Protein AF-A0AAD2FL51-F1 (afdb_monomer)

pLDDT: mean 86.73, std 8.57, range [53.69, 96.94]

Radius of gyration: 19.88 Å; Cα contacts (8 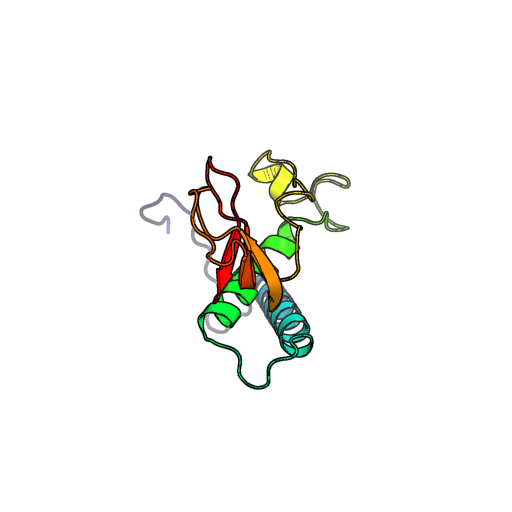Å, |Δi|>4): 124; chains: 1; bounding box: 46×38×57 Å

Secondary structure (DSSP, 8-state):
-B-TTS-B--PPPTT---HHHHHHHHHHHHHHHHHHHH---SS--HHHHHHHHHHHHHHHHHSPPTTSS-SSS-HHHHHH-----HHHHSSS-TT-EEEEE-S---S--S-SEEEEEEEEE--SSS--EEEE-

Sequence (133 aa):
MLDDMGVTIDPTAAGDHKPTAERNNQTLKERVRVALARLPYKVVPKVITECLGRRAAKLLNVFPQKDNISSHFSPQQLIDNVNINYKSDMVAELGQYVHAIGTDSNNSMEPRSIEAIYIEPTKGQRTGH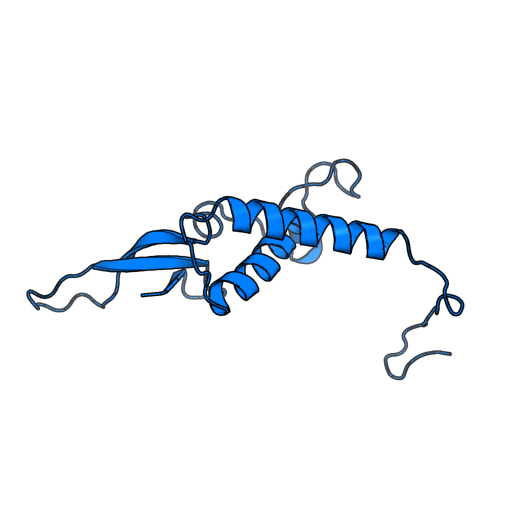RVLN

Structure (mmCIF, N/CA/C/O backbone):
data_AF-A0AAD2FL51-F1
#
_entry.id   AF-A0AAD2FL51-F1
#
loop_
_atom_site.group_PDB
_atom_site.id
_atom_site.type_symbol
_atom_site.label_atom_id
_atom_site.label_alt_id
_atom_site.label_comp_id
_atom_site.label_asym_id
_atom_site.label_entity_id
_atom_site.label_seq_id
_atom_site.pdbx_PDB_ins_code
_atom_site.Cartn_x
_atom_site.Cartn_y
_atom_site.Cartn_z
_atom_site.occupancy
_atom_site.B_iso_or_equiv
_atom_site.auth_seq_id
_atom_site.auth_comp_id
_atom_site.auth_asym_id
_atom_site.auth_atom_id
_atom_site.pdbx_PDB_model_num
ATOM 1 N N . MET A 1 1 ? 3.645 -12.168 -34.771 1.00 53.69 1 MET A N 1
ATOM 2 C CA . MET A 1 1 ? 2.230 -12.562 -34.939 1.00 53.69 1 MET A CA 1
ATOM 3 C C . MET A 1 1 ? 1.431 -11.517 -34.177 1.00 53.69 1 MET A C 1
ATOM 5 O O . MET A 1 1 ? 1.735 -11.324 -33.006 1.00 53.69 1 MET A O 1
ATOM 9 N N . LEU A 1 2 ? 0.592 -10.728 -34.852 1.00 57.19 2 LEU A N 1
ATOM 10 C CA . LEU A 1 2 ? -0.237 -9.718 -34.182 1.00 57.19 2 LEU A CA 1
ATOM 11 C C . LEU A 1 2 ? -1.373 -10.441 -33.457 1.00 57.19 2 LEU A C 1
ATOM 13 O O . LEU A 1 2 ? -1.940 -11.376 -34.017 1.00 57.19 2 LEU A O 1
ATOM 17 N N . ASP A 1 3 ? -1.644 -10.034 -32.224 1.00 75.50 3 ASP A N 1
ATOM 18 C CA . ASP A 1 3 ? -2.788 -10.515 -31.448 1.00 75.50 3 ASP A CA 1
ATOM 19 C C . ASP A 1 3 ? -4.109 -9.946 -32.005 1.00 75.50 3 ASP A C 1
ATOM 21 O O . ASP A 1 3 ? -4.086 -8.963 -32.752 1.00 75.50 3 ASP A O 1
ATOM 25 N N . ASP A 1 4 ? -5.259 -10.491 -31.600 1.00 84.12 4 ASP A N 1
ATOM 26 C CA . ASP A 1 4 ? -6.599 -10.028 -32.016 1.00 84.12 4 ASP A CA 1
ATOM 27 C C . ASP A 1 4 ? -6.842 -8.543 -31.672 1.00 84.12 4 ASP A C 1
ATOM 29 O O . ASP A 1 4 ? -7.649 -7.858 -32.300 1.00 84.12 4 ASP A O 1
ATOM 33 N N . MET A 1 5 ? -6.092 -8.013 -30.700 1.00 87.38 5 MET A N 1
ATOM 34 C CA . MET A 1 5 ? -6.090 -6.600 -30.309 1.00 87.38 5 MET A CA 1
ATOM 35 C C . MET A 1 5 ? -5.143 -5.714 -31.145 1.00 87.38 5 MET A C 1
ATOM 37 O O . MET A 1 5 ? -4.963 -4.540 -30.824 1.00 87.38 5 MET A O 1
ATOM 41 N N . GLY A 1 6 ? -4.501 -6.249 -32.189 1.00 88.75 6 GLY A N 1
ATOM 42 C CA . GLY A 1 6 ? -3.537 -5.520 -33.022 1.00 88.75 6 GLY A CA 1
ATOM 43 C C . GLY A 1 6 ? -2.206 -5.223 -32.322 1.00 88.75 6 GLY A C 1
ATOM 44 O O . GLY A 1 6 ? -1.482 -4.316 -32.730 1.00 88.75 6 GLY A O 1
ATOM 45 N N . VAL A 1 7 ? -1.878 -5.966 -31.260 1.00 88.25 7 VAL A N 1
ATOM 46 C CA . VAL A 1 7 ? -0.648 -5.789 -30.477 1.00 88.25 7 VAL A CA 1
ATOM 47 C C . VAL A 1 7 ? 0.432 -6.743 -30.977 1.00 88.25 7 VAL A C 1
ATOM 49 O O . VAL A 1 7 ? 0.203 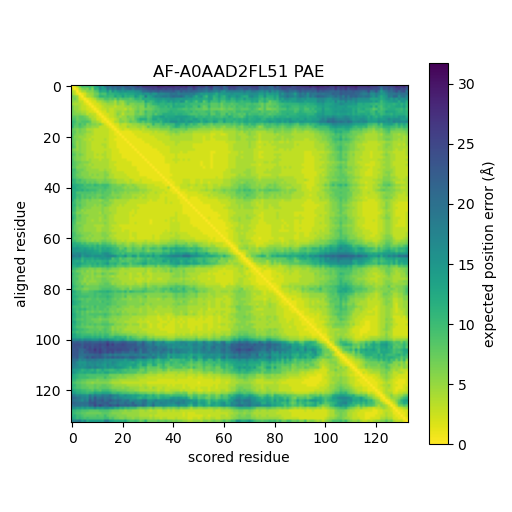-7.943 -31.136 1.00 88.25 7 VAL A O 1
ATOM 52 N N . THR A 1 8 ? 1.636 -6.218 -31.205 1.00 90.25 8 THR A N 1
ATOM 53 C CA . THR A 1 8 ? 2.807 -7.042 -31.521 1.00 90.25 8 THR A CA 1
ATOM 54 C C . THR A 1 8 ? 3.337 -7.678 -30.242 1.00 90.25 8 THR A C 1
ATOM 56 O O . THR A 1 8 ? 3.868 -6.983 -29.377 1.00 90.25 8 THR A O 1
ATOM 59 N N . ILE A 1 9 ? 3.205 -8.999 -30.125 1.00 85.88 9 ILE A N 1
ATOM 60 C CA . ILE A 1 9 ? 3.772 -9.764 -29.012 1.00 85.88 9 ILE A CA 1
ATOM 61 C C . ILE A 1 9 ? 5.218 -10.136 -29.351 1.00 85.88 9 ILE A C 1
ATOM 63 O O . ILE A 1 9 ? 5.470 -10.773 -30.375 1.00 85.88 9 ILE A O 1
ATOM 67 N N . ASP A 1 10 ? 6.144 -9.758 -28.470 1.00 86.50 10 ASP A N 1
ATOM 68 C CA . ASP A 1 10 ? 7.556 -10.151 -28.513 1.00 86.50 10 ASP A CA 1
ATOM 69 C C . ASP A 1 10 ? 7.854 -11.113 -27.346 1.00 86.50 10 ASP A C 1
ATOM 71 O O . ASP A 1 10 ? 8.081 -10.661 -26.216 1.00 86.50 10 ASP A O 1
ATOM 75 N N . PRO A 1 11 ? 7.735 -12.441 -27.553 1.00 85.00 11 PRO A N 1
ATOM 76 C CA . PRO A 1 11 ? 7.952 -13.419 -26.497 1.00 85.00 11 PRO A CA 1
ATOM 77 C C . PRO A 1 11 ? 9.445 -13.616 -26.222 1.00 85.00 11 PRO A C 1
ATOM 79 O O . PRO A 1 11 ? 10.257 -13.734 -27.138 1.00 85.00 11 PRO A O 1
ATOM 82 N N . THR A 1 12 ? 9.807 -13.743 -24.947 1.00 86.75 12 THR A N 1
ATOM 83 C CA . THR A 1 12 ? 11.148 -14.197 -24.563 1.00 86.75 12 THR A CA 1
ATOM 84 C C . THR A 1 12 ? 11.341 -15.672 -24.924 1.00 86.75 12 THR A C 1
ATOM 86 O O . THR A 1 12 ? 10.378 -16.445 -24.967 1.00 86.75 12 THR A O 1
ATOM 89 N N . ALA A 1 13 ? 12.590 -16.085 -25.156 1.00 90.00 13 ALA A N 1
ATOM 90 C CA . ALA A 1 13 ? 12.902 -17.492 -25.375 1.00 90.00 13 ALA A CA 1
ATOM 91 C C . ALA A 1 13 ? 12.502 -18.346 -24.156 1.00 90.00 13 ALA A C 1
ATOM 93 O O . ALA A 1 13 ? 12.416 -17.864 -23.024 1.00 90.00 13 ALA A O 1
ATOM 94 N N . ALA A 1 14 ? 12.239 -19.634 -24.378 1.00 86.81 14 ALA A N 1
ATOM 95 C CA . ALA A 1 14 ? 11.870 -20.540 -23.295 1.00 86.81 14 ALA A CA 1
ATOM 96 C C . ALA A 1 14 ? 12.985 -20.599 -22.232 1.00 86.81 14 ALA A C 1
ATOM 98 O O . ALA A 1 14 ? 14.131 -20.912 -22.546 1.00 86.81 14 ALA A O 1
ATOM 99 N N . GLY A 1 15 ? 12.639 -20.296 -20.976 1.00 84.06 15 GLY A N 1
ATOM 100 C CA . GLY A 1 15 ? 13.590 -20.225 -19.858 1.00 84.06 15 GLY A CA 1
ATOM 101 C C . GLY A 1 15 ? 14.383 -18.916 -19.767 1.00 84.06 15 GLY A C 1
ATOM 102 O O . GLY A 1 15 ? 15.198 -18.765 -18.856 1.00 84.06 15 GLY A O 1
ATOM 103 N N . ASP A 1 16 ? 14.145 -17.974 -20.679 1.00 88.38 16 ASP A N 1
ATOM 104 C CA . ASP A 1 16 ? 14.815 -16.682 -20.682 1.00 88.38 16 ASP A CA 1
ATOM 105 C C . ASP A 1 16 ? 14.133 -15.687 -19.733 1.00 88.38 16 ASP A C 1
ATOM 107 O O . ASP A 1 16 ? 12.912 -15.686 -19.542 1.00 88.38 16 ASP A O 1
ATOM 111 N N . HIS A 1 17 ? 14.952 -14.849 -19.112 1.00 86.88 17 HIS A N 1
ATOM 112 C CA . HIS A 1 17 ? 14.554 -13.971 -18.017 1.00 86.88 17 HIS A CA 1
ATOM 113 C C . HIS A 1 17 ? 14.278 -12.563 -18.540 1.00 86.88 17 HIS A C 1
ATOM 115 O O . HIS A 1 17 ? 15.000 -12.042 -19.393 1.00 86.88 17 HIS A O 1
ATOM 121 N N . LYS A 1 18 ? 13.252 -11.894 -17.994 1.00 91.06 18 LYS A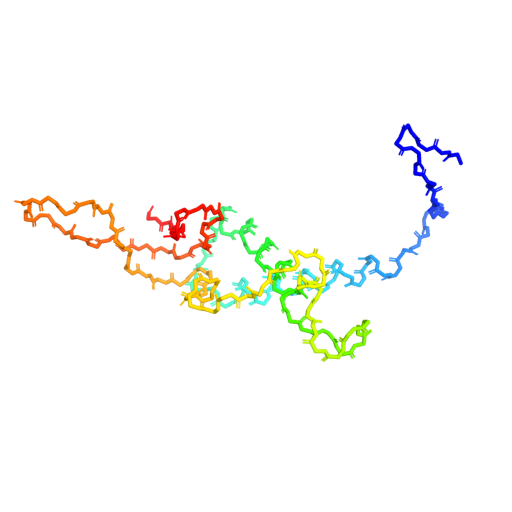 N 1
ATOM 122 C CA . LYS A 1 18 ? 12.991 -10.478 -18.300 1.00 91.06 18 LYS A CA 1
ATOM 123 C C . LYS A 1 18 ? 13.396 -9.624 -17.099 1.00 91.06 18 LYS A C 1
ATOM 125 O O . LYS A 1 18 ? 12.557 -9.352 -16.233 1.00 91.06 18 LYS A O 1
ATOM 130 N N . PRO A 1 19 ? 14.643 -9.114 -17.058 1.00 91.44 19 PRO A N 1
ATOM 131 C CA . PRO A 1 19 ? 15.207 -8.506 -15.852 1.00 91.44 19 PRO A CA 1
ATOM 132 C C . PRO A 1 19 ? 14.409 -7.293 -15.360 1.00 91.44 19 PRO A C 1
ATOM 134 O O . PRO A 1 19 ? 14.311 -7.055 -14.159 1.00 91.44 19 PRO A O 1
ATOM 137 N N . THR A 1 20 ? 13.793 -6.525 -16.262 1.00 90.69 20 THR A N 1
ATOM 138 C CA . THR A 1 20 ? 12.957 -5.371 -15.894 1.00 90.69 20 THR A CA 1
ATOM 139 C C . THR A 1 20 ? 11.704 -5.786 -15.118 1.00 90.69 20 THR A C 1
ATOM 141 O O . THR A 1 20 ? 11.374 -5.169 -14.105 1.00 90.69 20 THR A O 1
ATOM 144 N N . ALA A 1 21 ? 11.018 -6.843 -15.562 1.00 90.25 21 ALA A N 1
ATOM 145 C CA . ALA A 1 21 ? 9.817 -7.343 -14.898 1.00 90.25 21 ALA A CA 1
ATOM 146 C C . ALA A 1 21 ? 10.161 -7.985 -13.546 1.00 90.25 21 ALA A C 1
ATOM 148 O O . ALA A 1 21 ? 9.479 -7.753 -12.548 1.00 90.25 21 ALA A O 1
ATOM 149 N N . GLU A 1 22 ? 11.262 -8.735 -13.488 1.00 94.12 22 GLU A N 1
ATOM 150 C CA . GLU A 1 22 ? 11.756 -9.355 -12.257 1.00 94.12 22 GLU A CA 1
ATOM 151 C C . GLU A 1 22 ? 12.134 -8.328 -11.193 1.00 94.12 22 GLU A C 1
ATOM 153 O O . GLU A 1 22 ? 11.696 -8.451 -10.048 1.00 94.12 22 GLU A O 1
ATOM 158 N N . ARG A 1 23 ? 12.869 -7.274 -11.572 1.00 94.00 23 ARG A N 1
ATOM 159 C CA . ARG A 1 23 ? 13.203 -6.168 -10.663 1.00 94.00 23 ARG A CA 1
ATOM 160 C C . ARG A 1 23 ? 11.951 -5.492 -10.119 1.00 94.00 23 ARG A C 1
ATOM 162 O O . ARG A 1 23 ? 11.864 -5.271 -8.916 1.00 94.00 23 ARG A O 1
ATOM 169 N N . ASN A 1 24 ? 10.958 -5.227 -10.971 1.00 92.44 24 ASN A N 1
ATOM 170 C CA . ASN A 1 24 ? 9.694 -4.640 -10.525 1.00 92.44 24 ASN A CA 1
ATOM 171 C C . ASN A 1 24 ? 8.972 -5.551 -9.514 1.00 92.44 24 ASN A C 1
ATOM 173 O O . ASN A 1 24 ? 8.566 -5.109 -8.438 1.00 92.44 24 ASN A O 1
ATOM 177 N N . ASN A 1 25 ? 8.890 -6.851 -9.809 1.00 94.62 25 ASN A N 1
ATOM 178 C CA . ASN A 1 25 ? 8.307 -7.834 -8.898 1.00 94.62 25 ASN A CA 1
ATOM 179 C C . ASN A 1 25 ? 9.058 -7.896 -7.561 1.00 94.62 25 ASN A C 1
ATOM 181 O O . ASN A 1 25 ? 8.430 -8.005 -6.505 1.00 94.62 25 ASN A O 1
ATOM 185 N N . GLN A 1 26 ? 10.389 -7.811 -7.583 1.00 96.06 26 GLN A N 1
ATOM 186 C CA . GLN A 1 26 ? 11.211 -7.759 -6.379 1.00 96.06 26 GLN A CA 1
ATOM 187 C C . GLN A 1 26 ? 10.914 -6.501 -5.556 1.00 96.06 26 GLN A C 1
ATOM 189 O O . GLN A 1 26 ? 10.638 -6.621 -4.361 1.00 96.06 26 GLN A O 1
ATOM 194 N N . THR A 1 27 ? 10.881 -5.321 -6.186 1.00 94.44 27 THR A N 1
ATOM 195 C CA . THR A 1 27 ? 10.546 -4.055 -5.518 1.00 94.44 27 THR A CA 1
ATOM 196 C C . THR A 1 27 ? 9.152 -4.101 -4.895 1.00 94.44 27 THR A C 1
ATOM 198 O O . THR A 1 27 ? 8.988 -3.732 -3.734 1.00 94.44 27 THR A O 1
ATOM 201 N N . LEU A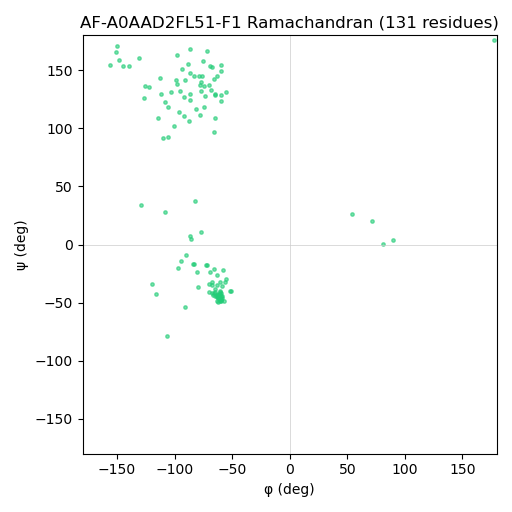 1 28 ? 8.139 -4.598 -5.612 1.00 94.81 28 LEU A N 1
ATOM 202 C CA . LEU A 1 28 ? 6.782 -4.734 -5.073 1.00 94.81 28 LEU A CA 1
ATOM 203 C C . LEU A 1 28 ? 6.740 -5.654 -3.849 1.00 94.81 28 LEU A C 1
ATOM 205 O O . LEU A 1 28 ? 6.186 -5.277 -2.814 1.00 94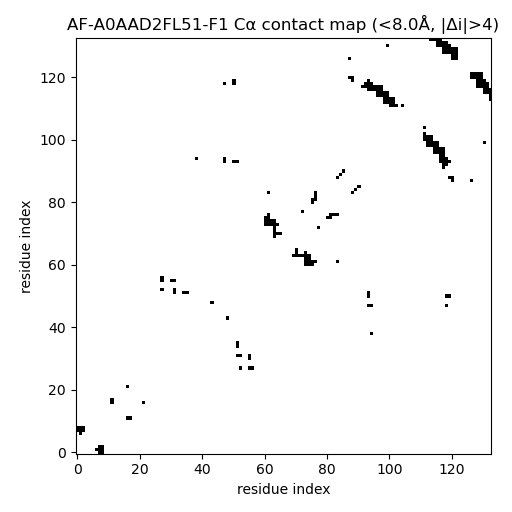.81 28 LEU A O 1
ATOM 209 N N . LYS A 1 29 ? 7.363 -6.836 -3.935 1.00 95.62 29 LYS A N 1
ATOM 210 C CA . LYS A 1 29 ? 7.431 -7.786 -2.813 1.00 95.62 29 LYS A CA 1
ATOM 211 C C . LYS A 1 29 ? 8.143 -7.184 -1.606 1.00 95.62 29 LYS A C 1
ATOM 213 O O . LYS A 1 29 ? 7.696 -7.383 -0.478 1.00 95.62 29 LYS A O 1
ATOM 218 N N . GLU A 1 30 ? 9.222 -6.441 -1.828 1.00 96.94 30 GLU A N 1
ATOM 219 C CA . GLU A 1 30 ? 9.952 -5.747 -0.770 1.00 96.94 30 GLU A CA 1
ATOM 220 C C . GLU A 1 30 ? 9.073 -4.701 -0.074 1.00 96.94 30 GLU A C 1
ATOM 222 O O . GLU A 1 30 ? 8.951 -4.724 1.150 1.00 96.94 30 GLU A O 1
ATOM 227 N N . ARG A 1 31 ? 8.385 -3.839 -0.836 1.00 94.94 31 ARG A N 1
ATOM 228 C CA . ARG A 1 31 ? 7.480 -2.820 -0.276 1.00 94.94 31 ARG A CA 1
ATOM 229 C C . ARG A 1 31 ? 6.358 -3.441 0.551 1.00 94.94 31 ARG A C 1
ATOM 231 O O . ARG A 1 31 ? 6.090 -2.970 1.655 1.00 94.94 31 ARG A O 1
ATOM 238 N N . VAL A 1 32 ? 5.738 -4.511 0.049 1.00 94.88 32 VAL A N 1
ATOM 239 C CA . VAL A 1 32 ? 4.695 -5.246 0.783 1.00 94.88 32 VAL A CA 1
ATOM 240 C C . VAL A 1 32 ? 5.258 -5.858 2.066 1.00 94.88 32 VAL A C 1
ATOM 242 O O . VAL A 1 32 ? 4.628 -5.743 3.113 1.00 94.88 32 VAL A O 1
ATOM 245 N N . ARG A 1 33 ? 6.459 -6.450 2.023 1.00 95.44 33 ARG A N 1
ATOM 246 C CA . ARG A 1 33 ? 7.109 -7.042 3.202 1.00 95.44 33 ARG A CA 1
ATOM 247 C C . ARG A 1 33 ? 7.424 -5.997 4.273 1.00 95.44 33 ARG A C 1
ATOM 249 O O . ARG A 1 33 ? 7.153 -6.242 5.444 1.00 95.44 33 ARG A O 1
ATOM 256 N N . VAL A 1 34 ? 7.953 -4.836 3.880 1.00 95.12 34 VAL A N 1
ATOM 257 C CA . VAL A 1 34 ? 8.239 -3.726 4.805 1.00 95.12 34 VAL A CA 1
ATOM 258 C C . VAL A 1 34 ? 6.955 -3.210 5.448 1.00 95.12 34 VAL A C 1
ATOM 260 O O . VAL A 1 34 ? 6.922 -2.997 6.656 1.00 95.12 34 VAL A O 1
ATOM 263 N N . ALA A 1 35 ? 5.892 -3.029 4.664 1.00 92.94 35 ALA A N 1
ATOM 264 C CA . ALA A 1 35 ? 4.614 -2.563 5.188 1.00 92.94 35 ALA A CA 1
ATOM 265 C C . ALA A 1 35 ? 3.974 -3.592 6.136 1.00 92.94 35 ALA A C 1
ATOM 267 O O . ALA A 1 35 ? 3.507 -3.220 7.206 1.00 92.94 35 ALA A O 1
ATOM 268 N N . LEU A 1 36 ? 4.033 -4.885 5.799 1.00 93.31 36 LEU A N 1
ATOM 269 C CA . LEU A 1 36 ? 3.551 -5.966 6.660 1.00 93.31 36 LEU A CA 1
ATOM 270 C C . LEU A 1 36 ? 4.302 -6.017 7.999 1.00 93.31 36 LEU A C 1
ATOM 272 O O . LEU A 1 36 ? 3.671 -6.154 9.040 1.00 93.31 36 LEU A O 1
ATOM 276 N N . ALA A 1 37 ? 5.629 -5.862 7.982 1.00 93.19 37 ALA A N 1
ATOM 277 C CA . ALA A 1 37 ? 6.459 -5.890 9.188 1.00 93.19 37 ALA A CA 1
ATOM 278 C C . ALA A 1 37 ? 6.198 -4.714 10.148 1.00 93.19 37 ALA A C 1
ATOM 280 O O . ALA A 1 37 ? 6.523 -4.806 11.328 1.00 93.19 37 ALA A O 1
ATOM 281 N N . ARG A 1 38 ? 5.629 -3.609 9.651 1.00 92.19 38 ARG A N 1
ATOM 282 C CA . ARG A 1 38 ? 5.268 -2.434 10.460 1.00 92.19 38 ARG A CA 1
ATOM 283 C C . ARG A 1 38 ? 3.909 -2.558 11.143 1.00 92.19 38 ARG A C 1
ATOM 285 O O . ARG A 1 38 ? 3.624 -1.776 12.045 1.00 92.19 38 ARG A O 1
ATOM 292 N N . LEU A 1 39 ? 3.058 -3.485 10.706 1.00 92.00 39 LEU A N 1
ATOM 293 C CA . LEU A 1 39 ? 1.722 -3.625 11.268 1.00 92.00 39 LEU A CA 1
ATOM 294 C C . LEU A 1 39 ? 1.788 -4.179 12.702 1.00 92.00 39 LEU A C 1
ATOM 296 O O . LEU A 1 39 ? 2.504 -5.149 12.945 1.00 92.00 39 LEU A O 1
ATOM 300 N N . PRO A 1 40 ? 0.992 -3.645 13.647 1.00 91.00 40 PRO A N 1
ATOM 301 C CA . PRO A 1 40 ? 0.984 -4.100 15.041 1.00 91.00 40 PRO A CA 1
ATOM 302 C C . PRO A 1 40 ? 0.214 -5.421 15.251 1.00 91.00 40 PRO A C 1
ATOM 304 O O . PRO A 1 40 ? -0.078 -5.802 16.385 1.00 91.00 40 PRO A O 1
ATOM 307 N N . TYR A 1 41 ? -0.157 -6.123 14.177 1.00 91.06 41 TYR A N 1
ATOM 308 C CA . TYR A 1 41 ? -1.071 -7.264 14.214 1.00 91.06 41 TYR A CA 1
ATOM 309 C C . TYR A 1 41 ? -0.325 -8.593 14.092 1.00 91.06 41 TYR A C 1
ATOM 311 O O . TYR A 1 41 ? 0.463 -8.792 13.171 1.00 91.06 41 TYR A O 1
ATOM 319 N N . LYS A 1 42 ? -0.634 -9.546 14.981 1.00 91.00 42 LYS A N 1
ATOM 320 C CA . LYS A 1 42 ? -0.093 -10.918 14.907 1.00 91.00 42 LYS A CA 1
ATOM 321 C C . LYS A 1 42 ? -0.664 -11.713 13.731 1.00 91.00 42 LYS A C 1
ATOM 323 O O . LYS A 1 42 ? 0.024 -12.551 13.162 1.00 91.00 42 LYS A O 1
ATOM 328 N N . VAL A 1 43 ? -1.928 -11.463 13.396 1.00 91.50 43 VAL A N 1
ATOM 329 C CA . VAL A 1 43 ? -2.643 -12.108 12.292 1.00 91.50 43 VAL A CA 1
ATOM 330 C C . VAL A 1 43 ? -3.212 -11.010 11.413 1.00 91.50 43 VAL A C 1
ATOM 332 O O . VAL A 1 43 ? -3.913 -10.125 11.900 1.00 91.50 43 VAL A O 1
ATOM 335 N N . VAL A 1 44 ? -2.898 -11.063 10.121 1.00 91.81 44 VAL A N 1
ATOM 336 C CA . VAL A 1 44 ? -3.329 -10.057 9.150 1.00 91.81 44 VAL A CA 1
ATOM 337 C C . VAL A 1 44 ? -4.451 -10.646 8.292 1.00 91.81 44 VAL A C 1
ATOM 339 O O . VAL A 1 44 ? -4.223 -11.647 7.610 1.00 91.81 44 VAL A O 1
ATOM 342 N N . PRO A 1 45 ? -5.663 -10.061 8.311 1.00 91.56 45 PRO A N 1
ATOM 343 C CA . PRO A 1 45 ? -6.762 -10.495 7.458 1.00 91.56 45 PRO A CA 1
ATOM 344 C C . PRO A 1 45 ? -6.419 -10.391 5.970 1.00 91.56 45 PRO A C 1
ATOM 346 O O . PRO A 1 45 ? -5.741 -9.455 5.540 1.00 91.56 45 PRO A O 1
ATOM 349 N N . LYS A 1 46 ? -6.995 -11.287 5.160 1.00 93.19 46 LYS A N 1
ATOM 350 C CA . LYS A 1 46 ? -6.808 -11.319 3.698 1.00 93.19 46 LYS A CA 1
ATOM 351 C C . LYS A 1 46 ? -7.070 -9.962 3.030 1.00 93.19 46 LYS A C 1
ATOM 353 O O . LYS A 1 46 ? -6.307 -9.552 2.160 1.00 93.19 46 LYS A O 1
ATOM 358 N N . VAL A 1 47 ? -8.099 -9.239 3.482 1.00 92.88 47 VAL A N 1
ATOM 359 C CA . VAL A 1 47 ? -8.458 -7.911 2.953 1.00 92.88 47 VAL A CA 1
ATOM 360 C C . VAL A 1 47 ? -7.310 -6.910 3.110 1.00 92.88 47 VAL A C 1
ATOM 362 O O . VAL A 1 47 ? -7.014 -6.163 2.180 1.00 92.88 47 VAL A O 1
ATOM 365 N N . ILE A 1 48 ? -6.616 -6.922 4.253 1.00 93.19 48 ILE A N 1
ATOM 366 C CA . ILE A 1 48 ? -5.468 -6.038 4.494 1.00 93.19 48 ILE A CA 1
ATOM 367 C C . ILE A 1 48 ? -4.304 -6.429 3.576 1.00 93.19 48 ILE A C 1
ATOM 369 O O . ILE A 1 48 ? -3.680 -5.551 2.986 1.00 93.19 48 ILE A O 1
ATOM 373 N N . THR A 1 49 ? -4.039 -7.725 3.387 1.00 92.94 49 THR A N 1
ATOM 374 C CA . THR A 1 49 ? -2.974 -8.208 2.489 1.00 92.94 49 THR A CA 1
ATOM 375 C C . THR A 1 49 ? -3.200 -7.796 1.032 1.00 92.94 49 THR A C 1
ATOM 377 O O . THR A 1 49 ? -2.270 -7.339 0.367 1.00 92.94 49 THR A O 1
ATOM 380 N N . GLU A 1 50 ? -4.430 -7.903 0.531 1.00 93.56 50 GLU A N 1
ATOM 381 C CA . GLU A 1 50 ? -4.777 -7.454 -0.823 1.00 93.56 50 GLU A CA 1
ATOM 382 C C . GLU A 1 50 ? -4.597 -5.938 -0.976 1.00 93.56 50 GLU A C 1
ATOM 384 O O . GLU A 1 50 ? -4.001 -5.458 -1.948 1.00 93.56 50 GLU A O 1
ATOM 389 N N . CYS A 1 51 ? -5.067 -5.172 0.011 1.00 93.69 51 CYS A N 1
ATOM 390 C CA . CYS A 1 51 ? -4.931 -3.723 0.010 1.00 93.69 51 CYS A CA 1
ATOM 391 C C . CYS A 1 51 ? -3.469 -3.271 0.164 1.00 93.69 51 CYS A C 1
ATOM 393 O O . CYS A 1 51 ? -3.092 -2.287 -0.469 1.00 93.69 51 CYS A O 1
ATOM 395 N N . LEU A 1 52 ? -2.615 -4.002 0.893 1.00 93.88 52 LEU A N 1
ATOM 396 C CA . LEU A 1 52 ? -1.165 -3.759 0.943 1.00 93.88 52 LEU A CA 1
ATOM 397 C C . LEU A 1 52 ? -0.537 -3.823 -0.451 1.00 93.88 52 LEU A C 1
ATOM 399 O O . LEU A 1 52 ? 0.196 -2.911 -0.833 1.00 93.88 52 LEU A O 1
ATOM 403 N N . GLY A 1 53 ? -0.847 -4.868 -1.225 1.00 93.88 53 GLY A N 1
ATOM 404 C CA . GLY A 1 53 ? -0.344 -5.024 -2.591 1.00 93.88 53 GLY A CA 1
ATOM 405 C C . GLY A 1 53 ? -0.773 -3.864 -3.491 1.00 93.88 53 GLY A C 1
ATOM 406 O O . GLY A 1 53 ? 0.062 -3.221 -4.133 1.00 93.88 53 GLY A O 1
ATOM 407 N N . ARG A 1 54 ? -2.069 -3.523 -3.467 1.00 92.69 54 ARG A N 1
ATOM 408 C CA . ARG A 1 54 ? -2.615 -2.390 -4.233 1.00 92.69 54 ARG A CA 1
ATOM 409 C C . ARG A 1 54 ? -1.983 -1.060 -3.818 1.00 92.69 54 ARG A C 1
ATOM 411 O O . ARG A 1 54 ? -1.645 -0.236 -4.669 1.00 92.69 54 ARG A O 1
ATOM 418 N N . ARG A 1 55 ? -1.812 -0.844 -2.513 1.00 91.69 55 ARG A N 1
ATOM 419 C CA . ARG A 1 55 ? -1.235 0.379 -1.949 1.00 91.69 55 ARG A CA 1
ATOM 420 C C . ARG A 1 55 ? 0.235 0.527 -2.317 1.00 91.69 55 ARG A C 1
ATOM 422 O O . ARG A 1 55 ? 0.632 1.624 -2.701 1.00 91.69 55 ARG A O 1
ATOM 429 N N . ALA A 1 56 ? 1.011 -0.555 -2.241 1.00 93.12 56 ALA A N 1
ATOM 430 C CA . ALA A 1 56 ? 2.414 -0.579 -2.639 1.00 93.12 56 ALA A CA 1
ATOM 431 C C . ALA A 1 56 ? 2.575 -0.210 -4.121 1.00 93.12 56 ALA A C 1
ATOM 433 O O . ALA A 1 56 ? 3.359 0.682 -4.439 1.00 93.12 56 ALA A O 1
ATOM 434 N N . ALA A 1 57 ? 1.770 -0.809 -5.005 1.00 92.19 57 ALA A N 1
ATOM 435 C CA . ALA A 1 57 ? 1.768 -0.472 -6.428 1.00 92.19 57 ALA A CA 1
ATOM 436 C C . ALA A 1 57 ? 1.371 0.994 -6.684 1.00 92.19 57 ALA A C 1
ATOM 438 O O . ALA A 1 57 ? 2.049 1.685 -7.440 1.00 92.19 57 ALA A O 1
ATOM 439 N N . LYS A 1 58 ? 0.331 1.510 -6.004 1.00 89.94 58 LYS A N 1
ATOM 440 C CA . LYS A 1 58 ? -0.067 2.929 -6.116 1.00 89.94 58 LYS A CA 1
ATOM 441 C C . LYS A 1 58 ? 1.076 3.856 -5.693 1.00 89.94 58 LYS A C 1
ATOM 443 O O . LYS A 1 58 ? 1.381 4.803 -6.404 1.00 89.94 58 LYS A O 1
ATOM 448 N N . LEU A 1 59 ? 1.714 3.592 -4.551 1.00 89.81 59 LEU A N 1
ATOM 449 C CA . LEU A 1 59 ? 2.775 4.450 -4.009 1.00 89.81 59 LEU A CA 1
ATOM 450 C C . LEU A 1 59 ? 4.007 4.535 -4.913 1.00 89.81 59 LEU A C 1
ATOM 452 O O . LEU A 1 59 ? 4.598 5.606 -5.004 1.00 89.81 59 LEU A O 1
ATOM 456 N N . LEU A 1 60 ? 4.366 3.452 -5.607 1.00 90.19 60 LEU A N 1
ATOM 457 C CA . LEU A 1 60 ? 5.473 3.473 -6.570 1.00 90.19 60 LEU A CA 1
ATOM 458 C C . LEU A 1 60 ? 5.220 4.423 -7.752 1.00 90.19 60 LEU A C 1
ATOM 460 O O . LEU A 1 60 ? 6.179 4.947 -8.307 1.00 90.19 60 LEU A O 1
ATOM 464 N N . ASN A 1 61 ? 3.953 4.686 -8.087 1.00 89.56 61 ASN A N 1
ATOM 465 C CA . ASN A 1 61 ? 3.563 5.587 -9.176 1.00 89.56 61 ASN A CA 1
ATOM 466 C C . ASN A 1 61 ? 3.287 7.028 -8.716 1.00 89.56 61 ASN A C 1
ATOM 468 O O . ASN A 1 61 ? 3.197 7.926 -9.550 1.00 89.56 61 ASN A O 1
ATOM 472 N N . VAL A 1 62 ? 3.130 7.254 -7.408 1.00 88.62 62 VAL A N 1
ATOM 473 C CA . VAL A 1 62 ? 2.814 8.569 -6.823 1.00 88.62 62 VAL A CA 1
ATOM 474 C C . VAL A 1 62 ? 4.047 9.461 -6.717 1.00 88.62 62 VAL A C 1
ATOM 476 O O . VAL A 1 62 ? 3.935 10.672 -6.894 1.00 88.62 62 VAL A O 1
ATOM 479 N N . PHE A 1 63 ? 5.210 8.886 -6.410 1.00 83.38 63 PHE A N 1
ATOM 480 C CA . PHE A 1 63 ? 6.443 9.652 -6.243 1.00 83.38 63 PHE A CA 1
ATOM 481 C C . PHE A 1 63 ? 7.211 9.758 -7.569 1.00 83.38 63 PHE A C 1
ATOM 483 O O . PHE A 1 63 ? 7.253 8.783 -8.325 1.00 83.38 63 PHE A O 1
ATOM 490 N N . PRO A 1 64 ? 7.839 10.910 -7.868 1.00 81.62 64 PRO A N 1
ATOM 491 C CA . PRO A 1 64 ? 8.726 11.020 -9.019 1.00 81.62 64 PRO A CA 1
ATOM 492 C C . PRO A 1 64 ? 9.948 10.113 -8.811 1.00 81.62 64 PRO A C 1
ATOM 494 O O . PRO A 1 64 ? 10.586 10.143 -7.757 1.00 81.62 64 PRO A O 1
ATOM 497 N N . GLN A 1 65 ? 10.265 9.276 -9.802 1.00 76.75 65 GLN A N 1
ATOM 498 C CA . GLN A 1 65 ? 11.497 8.483 -9.789 1.00 76.75 65 GLN A CA 1
ATOM 499 C C . GLN A 1 65 ? 12.638 9.307 -10.382 1.00 76.75 65 GLN A C 1
ATOM 501 O O . GLN A 1 65 ? 12.427 10.113 -11.283 1.00 76.75 65 GLN A O 1
ATOM 506 N N . LYS A 1 66 ? 13.853 9.082 -9.876 1.00 75.50 66 LYS A N 1
ATOM 507 C CA . LYS A 1 66 ? 15.044 9.860 -10.238 1.00 75.50 66 LYS A CA 1
ATOM 508 C C . LYS A 1 66 ? 15.373 9.814 -11.737 1.00 75.50 66 LYS A C 1
ATOM 510 O O . LYS A 1 66 ? 15.780 10.830 -12.284 1.00 75.50 66 LYS A O 1
ATOM 515 N N . ASP A 1 67 ? 15.143 8.669 -12.379 1.00 74.69 67 ASP A N 1
ATOM 516 C CA . ASP A 1 67 ? 15.520 8.412 -13.776 1.00 74.69 67 ASP A CA 1
ATOM 517 C C . ASP A 1 67 ? 14.301 8.373 -14.720 1.00 74.69 67 ASP A C 1
ATOM 519 O O . ASP A 1 67 ? 14.302 7.662 -15.724 1.00 74.69 67 ASP A O 1
ATOM 523 N N . ASN A 1 68 ? 13.224 9.092 -14.385 1.00 71.44 68 ASN A N 1
ATOM 524 C CA . ASN A 1 68 ? 12.023 9.148 -15.220 1.00 71.44 68 ASN A CA 1
ATOM 525 C C . ASN A 1 68 ? 12.091 10.226 -16.309 1.00 71.44 68 ASN A C 1
ATOM 527 O O . ASN A 1 68 ? 12.922 11.128 -16.290 1.00 71.44 68 ASN A O 1
ATOM 531 N N . ILE A 1 69 ? 11.133 10.144 -17.239 1.00 79.31 69 ILE A N 1
ATOM 532 C CA . ILE A 1 69 ? 10.931 11.085 -18.356 1.00 79.31 69 ILE A CA 1
ATOM 533 C C . ILE A 1 69 ? 10.781 12.538 -17.864 1.00 79.31 69 ILE A C 1
ATOM 535 O O . ILE A 1 69 ? 11.156 13.473 -18.567 1.00 79.31 69 ILE A O 1
ATOM 539 N N . SER A 1 70 ? 10.247 12.737 -16.654 1.00 80.88 70 SER A N 1
ATOM 540 C CA . SER A 1 70 ? 10.136 14.044 -16.007 1.00 80.88 70 SER A CA 1
ATOM 541 C C . SER A 1 70 ? 10.854 14.052 -14.661 1.00 80.88 70 SER A C 1
ATOM 543 O O . SER A 1 70 ? 10.664 13.153 -13.844 1.00 80.88 70 SER A O 1
ATOM 545 N N . SER A 1 71 ? 11.611 15.120 -14.404 1.00 80.94 71 SER A N 1
ATOM 546 C CA . SER A 1 71 ? 12.221 15.422 -13.104 1.00 80.94 71 SER A CA 1
ATOM 547 C C . SER A 1 71 ? 11.212 15.876 -12.043 1.00 80.94 71 SER A C 1
ATOM 549 O O . SER A 1 71 ? 11.538 15.883 -10.857 1.00 80.94 71 SER A O 1
ATOM 551 N N . HIS A 1 72 ? 10.007 16.288 -12.452 1.00 84.12 72 HIS A N 1
ATOM 552 C CA . HIS A 1 72 ? 9.036 16.953 -11.577 1.00 84.12 72 HIS A CA 1
ATOM 553 C C . HIS A 1 72 ? 7.716 16.195 -11.435 1.00 84.12 72 HIS A C 1
ATOM 555 O O . HIS A 1 72 ? 7.119 16.227 -10.361 1.00 84.12 72 HIS A O 1
ATOM 561 N N . PHE A 1 73 ? 7.261 15.517 -12.489 1.00 87.19 73 PHE A N 1
ATOM 562 C CA . PHE A 1 73 ? 5.969 14.834 -12.495 1.00 87.19 73 PHE A CA 1
ATOM 563 C C . PHE A 1 73 ? 6.119 13.343 -12.201 1.00 87.19 73 PHE A C 1
ATOM 565 O O . PHE A 1 73 ? 7.014 12.674 -12.720 1.00 87.19 73 PHE A O 1
ATOM 572 N N . SER A 1 74 ? 5.221 12.808 -11.375 1.00 89.06 74 SER A N 1
ATOM 573 C CA . SER A 1 74 ? 5.163 11.372 -11.115 1.00 89.06 74 SER A CA 1
ATOM 574 C C . SER A 1 74 ? 4.542 10.605 -12.291 1.00 89.06 74 SER A C 1
ATOM 576 O O . SER A 1 74 ? 3.776 11.182 -13.067 1.00 89.06 74 SER A O 1
ATOM 578 N N . PRO A 1 75 ? 4.816 9.292 -12.428 1.00 89.50 75 PRO A N 1
ATOM 579 C CA . PRO A 1 75 ? 4.172 8.457 -13.444 1.00 89.50 75 PRO A CA 1
ATOM 580 C C . PRO A 1 75 ? 2.648 8.570 -13.436 1.00 89.50 75 PRO A C 1
ATOM 582 O O . PRO A 1 75 ? 2.026 8.651 -14.491 1.00 89.50 75 PRO A O 1
ATOM 585 N N . GLN A 1 76 ? 2.047 8.629 -12.243 1.00 88.62 76 GLN A N 1
ATOM 586 C CA . GLN A 1 76 ? 0.608 8.798 -12.114 1.00 88.62 76 GLN A CA 1
ATOM 587 C C . GLN A 1 76 ? 0.140 10.138 -12.694 1.00 88.62 76 GLN A C 1
ATOM 589 O O . GLN A 1 76 ? -0.846 10.171 -13.420 1.00 88.62 76 GLN A O 1
ATOM 594 N N . GLN A 1 77 ? 0.850 11.234 -12.418 1.00 90.31 77 GLN A N 1
ATOM 595 C CA . GLN A 1 77 ? 0.497 12.545 -12.965 1.00 90.31 77 GLN A CA 1
ATOM 596 C C . GLN A 1 77 ? 0.630 12.589 -14.488 1.00 90.31 77 GLN A C 1
ATOM 598 O O . GLN A 1 77 ? -0.211 13.188 -15.143 1.00 90.31 77 GLN A O 1
ATOM 603 N N . LEU A 1 78 ? 1.653 11.941 -15.051 1.00 90.12 78 LEU A N 1
ATOM 604 C CA . LEU A 1 78 ? 1.873 11.915 -16.500 1.00 90.12 78 LEU A CA 1
ATOM 605 C C . LEU A 1 78 ? 0.785 11.138 -17.255 1.00 90.12 78 LEU A C 1
ATOM 607 O O . LEU A 1 78 ? 0.445 11.505 -18.375 1.00 90.12 78 LEU A O 1
ATOM 611 N N . ILE A 1 79 ? 0.259 10.065 -16.659 1.00 90.44 79 ILE A N 1
ATOM 612 C CA . ILE A 1 79 ? -0.732 9.189 -17.298 1.00 90.44 79 ILE A CA 1
ATOM 613 C C . ILE A 1 79 ? -2.157 9.661 -16.992 1.00 90.44 79 ILE A C 1
ATOM 615 O O . ILE A 1 79 ? -2.946 9.883 -17.908 1.00 90.44 79 ILE A O 1
ATOM 619 N N . ASP A 1 80 ? -2.483 9.835 -15.710 1.00 87.31 80 ASP A N 1
ATOM 620 C CA . ASP A 1 80 ? -3.846 10.145 -15.267 1.00 87.31 80 ASP A CA 1
ATOM 621 C C . ASP A 1 80 ? -4.160 11.647 -15.380 1.00 87.31 80 ASP A C 1
ATOM 623 O O . ASP A 1 80 ? -5.326 12.028 -15.322 1.00 87.31 80 ASP A O 1
ATOM 627 N N . ASN A 1 81 ? -3.145 12.515 -15.505 1.00 86.75 81 ASN A N 1
ATOM 628 C CA . ASN A 1 81 ? -3.275 13.980 -15.422 1.00 86.75 81 ASN A CA 1
ATOM 629 C C . ASN A 1 81 ? -3.963 14.470 -14.132 1.00 86.75 81 ASN A C 1
ATOM 631 O O . ASN A 1 81 ? -4.552 15.551 -14.091 1.00 86.75 81 ASN A O 1
ATOM 635 N N . VAL A 1 82 ? -3.876 13.685 -13.053 1.00 83.31 82 VAL A N 1
ATOM 636 C CA . VAL A 1 82 ? -4.439 14.019 -11.741 1.00 83.31 82 VAL A CA 1
ATOM 637 C C . VAL A 1 82 ? -3.317 14.258 -10.740 1.00 83.31 82 VAL A C 1
ATOM 639 O O . VAL A 1 82 ? -2.422 13.431 -10.564 1.00 83.31 82 VAL A O 1
ATOM 642 N N . ASN A 1 83 ? -3.397 15.385 -10.033 1.00 85.44 83 ASN A N 1
ATOM 643 C CA . ASN A 1 83 ? -2.516 15.672 -8.910 1.00 85.44 83 ASN A CA 1
ATOM 644 C C . ASN A 1 83 ? -2.960 14.903 -7.667 1.00 85.44 83 ASN A C 1
ATOM 646 O O . ASN A 1 83 ? -4.143 14.869 -7.331 1.00 85.44 83 ASN A O 1
ATOM 650 N N . ILE A 1 84 ? -1.991 14.337 -6.949 1.00 85.75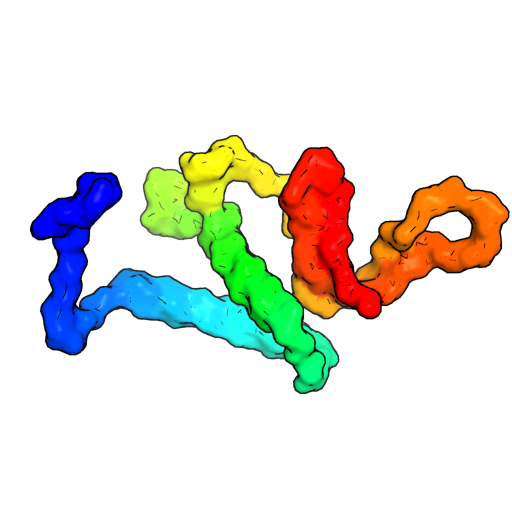 84 ILE A N 1
ATOM 651 C CA . ILE A 1 84 ? -2.256 13.713 -5.657 1.00 85.75 84 ILE A CA 1
ATOM 652 C C . ILE A 1 84 ? -2.727 14.762 -4.647 1.00 85.75 84 ILE A C 1
ATOM 654 O O . ILE A 1 84 ? -2.068 15.782 -4.431 1.00 85.75 84 ILE A O 1
ATOM 658 N N . ASN A 1 85 ? -3.849 14.494 -3.983 1.00 87.06 85 ASN A N 1
ATOM 659 C CA . ASN A 1 85 ? -4.309 15.326 -2.883 1.00 87.06 85 ASN A CA 1
ATOM 660 C C . ASN A 1 85 ? -3.941 14.658 -1.558 1.00 87.06 85 ASN A C 1
ATOM 662 O O . ASN A 1 85 ? -4.619 13.744 -1.099 1.00 87.06 85 ASN A O 1
ATOM 666 N N . TYR A 1 86 ? -2.884 15.139 -0.904 1.00 86.31 86 TYR A N 1
ATOM 667 C CA . TYR A 1 86 ? -2.416 14.579 0.370 1.00 86.31 86 TYR A CA 1
ATOM 668 C C . TYR A 1 86 ? -3.493 14.561 1.463 1.00 86.31 86 TYR A C 1
ATOM 670 O O . TYR A 1 86 ? -3.528 13.631 2.263 1.00 86.31 86 TYR A O 1
ATOM 678 N N . LYS A 1 87 ? -4.413 15.534 1.461 1.00 86.44 87 LYS A N 1
ATOM 679 C CA . LYS A 1 87 ? -5.492 15.623 2.455 1.00 86.44 87 LYS A CA 1
ATOM 680 C C . LYS A 1 87 ? -6.581 14.570 2.274 1.00 86.44 87 LYS A C 1
ATOM 682 O O . LYS A 1 87 ? -7.357 14.377 3.196 1.00 86.44 87 LYS A O 1
ATOM 687 N N . SER A 1 88 ? -6.675 13.926 1.113 1.00 85.00 88 SER A N 1
ATOM 688 C CA . SER A 1 88 ? -7.667 12.874 0.854 1.00 85.00 88 SER A CA 1
ATOM 689 C C . SER A 1 88 ? -7.013 11.522 0.592 1.00 85.00 88 SER A C 1
ATOM 691 O O . SER A 1 88 ? -7.457 10.504 1.108 1.00 85.00 88 SER A O 1
ATOM 693 N N . ASP A 1 89 ? -5.933 11.486 -0.185 1.00 84.81 89 ASP A N 1
ATOM 694 C CA . ASP A 1 89 ? -5.264 10.246 -0.569 1.00 84.81 89 ASP A CA 1
ATOM 695 C C . ASP A 1 89 ? -4.319 9.695 0.510 1.00 84.81 89 ASP A C 1
ATOM 697 O O . ASP A 1 89 ? -4.024 8.496 0.498 1.00 84.81 89 ASP A O 1
ATOM 701 N N . MET A 1 90 ? -3.820 10.553 1.409 1.00 88.25 90 MET A N 1
ATOM 702 C CA . MET A 1 90 ? -2.744 10.243 2.366 1.00 88.25 90 MET A CA 1
ATOM 703 C C . MET A 1 90 ? -3.120 10.612 3.812 1.00 88.25 90 MET A C 1
ATOM 705 O O . MET A 1 90 ? -2.262 11.023 4.585 1.00 88.25 90 MET A O 1
ATOM 709 N N . VAL A 1 91 ? -4.399 10.471 4.177 1.00 90.00 91 VAL A N 1
ATOM 710 C CA . VAL A 1 91 ? -4.909 10.826 5.519 1.00 90.00 91 VAL A CA 1
ATOM 711 C C . VAL A 1 91 ? -4.321 9.950 6.623 1.00 90.00 91 VAL A C 1
ATOM 713 O O . VAL A 1 91 ? -3.999 10.446 7.697 1.00 90.00 91 VAL A O 1
ATOM 716 N N . ALA A 1 92 ? -4.190 8.653 6.358 1.00 91.25 92 ALA A N 1
ATOM 717 C CA . ALA A 1 92 ? -3.685 7.668 7.303 1.00 91.25 92 ALA A CA 1
ATOM 718 C C . ALA A 1 92 ? -2.938 6.552 6.561 1.00 91.25 92 ALA A C 1
ATOM 720 O O . ALA A 1 92 ? -3.131 6.331 5.355 1.00 91.25 92 ALA A O 1
ATOM 721 N N . GLU A 1 93 ? -2.076 5.842 7.283 1.00 90.94 93 GLU A N 1
ATOM 722 C CA . GLU A 1 93 ? -1.443 4.629 6.773 1.00 90.94 93 GLU A CA 1
ATOM 723 C C . GLU A 1 93 ? -2.414 3.444 6.857 1.00 90.94 93 GLU A C 1
ATOM 725 O O . GLU A 1 93 ? -3.216 3.326 7.784 1.00 90.94 93 GLU A O 1
ATOM 730 N N . LEU A 1 94 ? -2.344 2.544 5.871 1.00 92.31 94 LEU A N 1
ATOM 731 C CA . LEU A 1 94 ? -3.131 1.312 5.885 1.00 92.31 94 LEU A CA 1
ATOM 732 C C . LEU A 1 94 ? -2.769 0.491 7.129 1.00 92.31 94 LEU A C 1
ATOM 734 O O . LEU A 1 94 ? -1.596 0.208 7.362 1.00 92.31 94 LEU A O 1
ATOM 738 N N . GLY A 1 95 ? -3.784 0.083 7.888 1.00 92.06 95 GLY A N 1
ATOM 739 C CA . GLY A 1 95 ? -3.608 -0.666 9.126 1.00 92.06 95 GLY A CA 1
ATOM 740 C C . GLY A 1 95 ? -3.475 0.199 10.378 1.00 92.06 95 GLY A C 1
ATOM 741 O O . GLY A 1 95 ? -3.242 -0.348 11.448 1.00 92.06 95 GLY A O 1
ATOM 742 N N . GLN A 1 96 ? -3.608 1.525 10.282 1.00 93.12 96 GLN A N 1
ATOM 743 C CA . GLN A 1 96 ? -3.696 2.376 11.468 1.00 93.12 96 GLN A CA 1
ATOM 744 C C . GLN A 1 96 ? -5.079 2.295 12.112 1.00 93.12 96 GLN A C 1
ATOM 746 O O . GLN A 1 96 ? -6.094 2.194 11.423 1.00 93.12 96 GLN A O 1
ATOM 751 N N . TYR A 1 97 ? -5.107 2.377 13.441 1.00 93.25 97 TYR A N 1
ATOM 752 C CA . TYR A 1 97 ? -6.342 2.525 14.200 1.00 93.25 97 TYR A CA 1
ATOM 753 C C . TYR A 1 97 ? -6.879 3.949 14.053 1.00 93.25 97 TYR A C 1
ATOM 755 O O . TYR A 1 97 ? -6.138 4.911 14.263 1.00 93.25 97 TYR A O 1
ATOM 763 N N . VAL A 1 98 ? -8.148 4.087 13.679 1.00 92.88 98 VAL A N 1
ATOM 764 C CA . VAL A 1 98 ? -8.799 5.373 13.415 1.00 92.88 98 VAL A CA 1
ATOM 765 C C . VAL A 1 98 ? -10.223 5.390 13.967 1.00 92.88 98 VAL A C 1
ATOM 767 O O . VAL A 1 98 ? -10.889 4.360 14.046 1.00 92.88 98 VAL A O 1
ATOM 770 N N . HIS A 1 99 ? -10.717 6.584 14.294 1.00 91.94 99 HIS A N 1
ATOM 771 C CA . HIS A 1 99 ? -12.142 6.816 14.517 1.00 91.94 99 HIS A CA 1
ATOM 772 C C . HIS A 1 99 ? -12.766 7.364 13.231 1.00 91.94 99 HIS A C 1
ATOM 774 O O . HIS A 1 99 ? -12.437 8.467 12.793 1.00 91.94 99 HIS A O 1
ATOM 780 N N . ALA A 1 100 ? -13.656 6.589 12.617 1.00 88.06 100 ALA A N 1
ATOM 781 C CA . ALA A 1 100 ? -14.415 6.976 11.436 1.00 88.06 100 ALA A CA 1
ATOM 782 C C . ALA A 1 100 ? -15.782 7.558 11.823 1.00 88.06 100 ALA A C 1
ATOM 784 O O . ALA A 1 100 ? -16.359 7.180 12.839 1.00 88.06 100 ALA A O 1
ATOM 785 N N . ILE A 1 101 ? -16.323 8.457 11.001 1.00 84.62 101 ILE A N 1
ATOM 786 C CA . ILE A 1 101 ? -17.702 8.942 11.151 1.00 84.62 101 ILE A CA 1
ATOM 787 C C . ILE A 1 101 ? -18.625 7.898 10.518 1.00 84.62 101 ILE A C 1
ATOM 789 O O . ILE A 1 101 ? -18.507 7.617 9.326 1.00 84.62 101 ILE A O 1
ATOM 793 N N . GLY A 1 102 ? -19.483 7.286 11.334 1.00 70.00 102 GLY A N 1
ATOM 794 C CA . GLY A 1 102 ? -20.232 6.084 10.957 1.00 70.00 102 GLY A CA 1
ATOM 795 C C . GLY A 1 102 ? -21.658 6.300 10.466 1.00 70.00 102 GLY A C 1
ATOM 796 O O . GLY A 1 102 ? -22.208 5.413 9.818 1.00 70.00 102 GLY A O 1
ATOM 797 N N . THR A 1 103 ? -22.272 7.440 10.784 1.00 65.44 103 THR A N 1
ATOM 798 C CA . THR A 1 103 ? -23.711 7.652 10.583 1.00 65.44 103 THR A CA 1
ATOM 799 C C . THR A 1 103 ? -24.037 9.090 10.197 1.00 65.44 103 THR A C 1
ATOM 801 O O . THR A 1 103 ? -23.315 10.030 10.542 1.00 65.44 103 THR A O 1
ATOM 804 N N . ASP A 1 104 ? -25.152 9.254 9.482 1.00 67.12 104 ASP A N 1
ATOM 805 C CA . ASP A 1 104 ? -25.796 10.554 9.318 1.00 67.12 104 ASP A CA 1
ATOM 806 C C . ASP A 1 104 ? -26.276 11.060 10.686 1.00 67.12 104 ASP A C 1
ATOM 808 O O . ASP A 1 104 ? -26.703 10.284 11.545 1.00 67.12 104 ASP A O 1
ATOM 812 N N . SER A 1 105 ? -26.209 12.373 10.905 1.00 62.56 105 SER A N 1
ATOM 813 C CA . SER A 1 105 ? -26.570 12.984 12.184 1.00 62.56 105 SER A CA 1
ATOM 814 C C . SER A 1 105 ? -28.069 12.829 12.474 1.00 62.56 105 SER A C 1
ATOM 816 O O . SER A 1 105 ? -28.880 13.636 12.020 1.00 62.56 105 SER A O 1
ATOM 818 N N . ASN A 1 106 ? -28.444 11.816 13.252 1.00 71.81 106 ASN A N 1
ATOM 819 C CA . ASN A 1 106 ? -29.765 11.694 13.863 1.00 71.81 106 ASN A CA 1
ATOM 820 C C . ASN A 1 106 ? -29.729 12.195 15.326 1.00 71.81 106 ASN A C 1
ATOM 822 O O . ASN A 1 106 ? -28.663 12.347 15.928 1.00 71.81 106 ASN A O 1
ATOM 826 N N . ASN A 1 107 ? -30.897 12.483 15.911 1.00 79.19 107 ASN A N 1
ATOM 827 C CA . ASN A 1 107 ? -31.014 12.929 17.310 1.00 79.19 107 ASN A CA 1
ATOM 828 C C . ASN A 1 107 ? -30.991 11.744 18.303 1.00 79.19 107 ASN A C 1
ATOM 830 O O . ASN A 1 107 ? -31.747 11.721 19.271 1.00 79.19 107 ASN A O 1
ATOM 834 N N . SER A 1 108 ? -30.181 10.721 18.017 1.00 77.94 108 SER A N 1
ATOM 835 C CA . SER A 1 108 ? -29.950 9.593 18.919 1.00 77.94 108 SER A CA 1
ATOM 836 C C . SER A 1 108 ? -28.793 9.899 19.877 1.00 77.94 108 SER A C 1
ATOM 838 O O . SER A 1 108 ? -27.904 10.701 19.572 1.00 77.94 108 SER A O 1
ATOM 840 N N . MET A 1 109 ? -28.793 9.236 21.035 1.00 82.25 109 MET A N 1
ATOM 841 C CA . MET A 1 109 ? -27.698 9.273 22.017 1.00 82.25 109 MET A CA 1
ATOM 842 C C . MET A 1 109 ? -26.599 8.233 21.730 1.00 82.25 109 MET A C 1
ATOM 844 O O . MET A 1 109 ? -25.698 8.050 22.545 1.00 82.25 109 MET A O 1
ATOM 848 N N . GLU A 1 110 ? -26.667 7.542 20.592 1.00 81.44 110 GLU A N 1
ATOM 849 C CA . GLU A 1 110 ? -25.672 6.549 20.182 1.00 81.44 110 GLU A CA 1
ATOM 850 C C . GLU A 1 110 ? -24.296 7.173 19.856 1.00 81.44 110 GLU A C 1
ATOM 852 O O . GLU A 1 110 ? -24.210 8.341 19.450 1.00 81.44 110 GLU A O 1
ATOM 857 N N . PRO A 1 1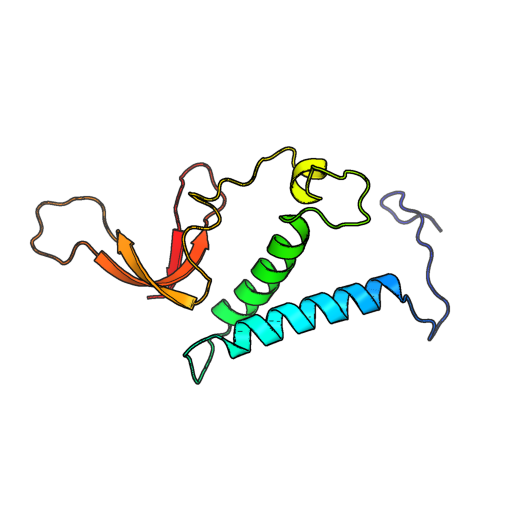11 ? -23.196 6.404 20.008 1.00 79.62 111 PRO A N 1
ATOM 858 C CA . PRO A 1 111 ? -21.866 6.832 19.587 1.00 79.62 111 PRO A CA 1
ATOM 859 C C . PRO A 1 111 ? -21.829 7.233 18.105 1.00 79.62 111 PRO A C 1
ATOM 861 O O . PRO A 1 111 ? -22.285 6.499 17.233 1.00 79.62 111 PRO A O 1
ATOM 864 N N . ARG A 1 112 ? -21.252 8.406 17.813 1.00 80.69 112 ARG A N 1
ATOM 865 C CA . ARG A 1 112 ? -21.154 8.964 16.446 1.00 80.69 112 ARG A CA 1
ATOM 866 C C . ARG A 1 112 ? -19.883 8.549 15.698 1.00 80.69 112 ARG A C 1
ATOM 868 O O . ARG A 1 112 ? -19.744 8.832 14.508 1.00 80.69 112 ARG A O 1
ATOM 875 N N . SER A 1 113 ? -18.945 7.916 16.398 1.00 86.88 113 SER A N 1
ATOM 876 C CA . SER A 1 113 ? -17.688 7.421 15.848 1.00 86.88 113 SER A CA 1
ATOM 877 C C . SER A 1 113 ? -17.653 5.897 15.860 1.00 86.88 113 SER A C 1
ATOM 879 O O . SER A 1 113 ? -18.131 5.250 16.788 1.00 86.88 113 SER A O 1
ATOM 881 N N . ILE A 1 114 ? -17.053 5.335 14.818 1.00 89.00 114 ILE A N 1
ATOM 882 C CA . ILE A 1 114 ? -16.760 3.915 14.687 1.00 89.00 114 ILE A CA 1
ATOM 883 C C . ILE A 1 114 ? -15.254 3.749 14.830 1.00 89.00 114 ILE A C 1
ATOM 885 O O . ILE A 1 114 ? -14.475 4.351 14.092 1.00 89.00 114 ILE A O 1
ATOM 889 N N . GLU A 1 115 ? -14.847 2.935 15.790 1.00 92.06 115 GLU A N 1
ATOM 890 C CA . GLU A 1 115 ? -13.467 2.499 15.960 1.00 92.06 115 GLU A CA 1
ATOM 891 C C . GLU A 1 115 ? -13.123 1.463 14.895 1.00 92.06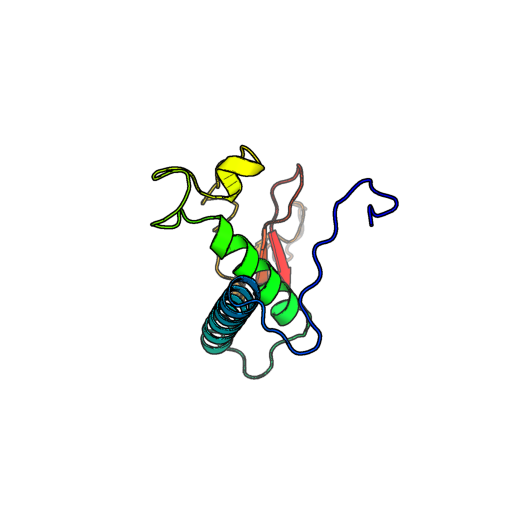 115 GLU A C 1
ATOM 893 O O . GLU A 1 115 ? -13.770 0.425 14.812 1.00 92.06 115 GLU A O 1
ATOM 898 N N . ALA A 1 116 ? -12.153 1.743 14.032 1.00 92.62 116 ALA A N 1
ATOM 899 C CA . ALA A 1 116 ? -11.870 0.876 12.897 1.00 92.62 116 ALA A CA 1
ATOM 900 C C . ALA A 1 116 ? -10.399 0.924 12.479 1.00 92.62 116 ALA A C 1
ATOM 902 O O . ALA A 1 116 ? -9.636 1.817 12.843 1.00 92.62 116 ALA A O 1
ATOM 903 N N . ILE A 1 117 ? -10.004 -0.042 11.659 1.00 93.81 117 ILE A N 1
ATOM 904 C CA . ILE A 1 117 ? -8.701 -0.089 11.005 1.00 93.81 117 ILE A CA 1
ATOM 905 C C . ILE A 1 117 ? -8.814 0.588 9.638 1.00 93.81 117 ILE A C 1
ATOM 907 O O . ILE A 1 117 ? -9.656 0.228 8.813 1.00 93.81 117 ILE A O 1
ATOM 911 N N . TYR A 1 118 ? -7.947 1.558 9.368 1.00 93.88 118 TYR A N 1
ATOM 912 C CA . TYR A 1 118 ? -7.927 2.263 8.092 1.00 93.88 118 TYR A CA 1
ATOM 913 C C . TYR A 1 118 ? -7.479 1.352 6.941 1.00 93.88 118 TYR A C 1
ATOM 915 O O . TYR A 1 118 ? -6.457 0.668 7.044 1.00 93.88 118 TYR A O 1
ATOM 923 N N . ILE A 1 119 ? -8.208 1.377 5.818 1.00 92.62 119 ILE A N 1
ATOM 924 C CA . ILE A 1 119 ? -7.837 0.642 4.604 1.00 92.62 119 ILE A CA 1
ATOM 925 C C . ILE A 1 119 ? -7.326 1.614 3.533 1.00 92.62 119 ILE A C 1
ATOM 927 O O . ILE A 1 119 ? -6.128 1.715 3.271 1.00 92.62 119 ILE A O 1
ATOM 931 N N . GLU A 1 120 ? -8.227 2.306 2.846 1.00 91.50 120 GLU A N 1
ATOM 932 C CA . GLU A 1 120 ? -7.873 3.090 1.664 1.00 91.50 120 GLU A CA 1
ATOM 933 C C . GLU A 1 120 ? -8.895 4.206 1.421 1.00 91.50 120 GLU A C 1
ATOM 935 O O . GLU A 1 120 ? -10.054 4.082 1.825 1.00 91.50 120 GLU A O 1
ATOM 940 N N . PRO A 1 121 ? -8.503 5.304 0.754 1.00 90.50 121 PRO A N 1
ATOM 941 C CA . PRO A 1 121 ? -9.466 6.294 0.294 1.00 90.50 121 PRO A CA 1
ATOM 942 C C . PRO A 1 121 ? -10.379 5.681 -0.777 1.00 90.50 121 PRO A C 1
ATOM 944 O O . PRO A 1 121 ? -9.937 4.900 -1.626 1.00 90.50 121 PRO A O 1
ATOM 947 N N . THR A 1 122 ? -11.654 6.056 -0.756 1.00 87.31 122 THR A N 1
ATOM 948 C CA . THR A 1 122 ? -12.635 5.606 -1.747 1.00 87.31 122 THR A CA 1
ATOM 949 C C . THR A 1 122 ? -12.437 6.381 -3.042 1.00 87.31 122 THR A C 1
ATOM 951 O O . THR A 1 122 ? -12.340 7.607 -3.038 1.00 87.31 122 THR A O 1
ATOM 954 N N . LYS A 1 123 ? -12.388 5.667 -4.167 1.00 72.88 123 LYS A N 1
ATOM 955 C CA . LYS A 1 123 ? -12.345 6.278 -5.497 1.00 72.88 123 LYS A CA 1
ATOM 956 C C . LYS A 1 123 ? -13.780 6.517 -5.971 1.00 72.88 123 LYS A C 1
ATOM 958 O O . LYS A 1 123 ? -14.477 5.565 -6.302 1.00 72.88 123 LYS A O 1
ATOM 963 N N . GLY A 1 124 ? -14.230 7.768 -5.974 1.00 68.69 124 GLY A N 1
ATOM 964 C CA . GLY A 1 124 ? -15.570 8.154 -6.420 1.00 68.69 124 GLY A CA 1
ATOM 965 C C . GLY A 1 124 ? -15.827 9.651 -6.246 1.00 68.69 124 GLY A C 1
ATOM 966 O O . GLY A 1 124 ? -14.986 10.362 -5.705 1.00 68.69 124 GLY A O 1
ATOM 967 N N . GLN A 1 125 ? -16.991 10.134 -6.695 1.00 59.44 125 GLN A N 1
ATOM 968 C CA . GLN A 1 125 ? -17.362 11.552 -6.547 1.00 59.44 125 GLN A CA 1
ATOM 969 C C . GLN A 1 125 ? -17.644 11.960 -5.093 1.00 59.44 125 GLN A C 1
ATOM 971 O O . GLN A 1 125 ? -17.519 13.131 -4.746 1.00 59.44 125 GLN A O 1
ATOM 976 N N . ARG A 1 126 ? -18.012 11.003 -4.230 1.00 61.62 126 ARG A N 1
ATOM 977 C CA . ARG A 1 126 ? -18.147 11.227 -2.786 1.00 61.62 126 ARG A CA 1
ATOM 978 C C . ARG A 1 126 ? -16.814 10.899 -2.122 1.00 61.62 126 ARG A C 1
ATOM 980 O O . ARG A 1 126 ? -16.411 9.738 -2.082 1.00 61.62 126 ARG A O 1
ATOM 987 N N . THR A 1 127 ? -16.137 11.927 -1.619 1.00 68.88 127 THR A N 1
ATOM 988 C CA . THR A 1 127 ? -14.887 11.797 -0.866 1.00 68.88 127 THR A CA 1
ATOM 989 C C . THR A 1 127 ? -15.163 11.051 0.437 1.00 68.88 127 THR A C 1
ATOM 991 O O . THR A 1 127 ? -15.822 11.577 1.328 1.00 68.88 127 THR A O 1
ATOM 994 N N . GLY A 1 128 ? -14.690 9.812 0.541 1.00 85.56 128 GLY A N 1
ATOM 995 C CA . GLY A 1 128 ? -14.874 8.976 1.724 1.00 85.56 128 GLY A CA 1
ATOM 996 C C . GLY A 1 128 ? -13.714 8.009 1.910 1.00 85.56 128 GLY A C 1
ATOM 997 O O . GLY A 1 128 ? -12.868 7.853 1.028 1.00 85.56 128 GLY A O 1
ATOM 998 N N . HIS A 1 129 ? -13.680 7.326 3.048 1.00 89.75 129 HIS A N 1
ATOM 999 C CA . HIS A 1 129 ? -12.603 6.406 3.405 1.00 89.75 129 HIS A CA 1
ATOM 1000 C C . HIS A 1 129 ? -13.167 5.036 3.747 1.00 89.75 129 HIS A C 1
ATOM 1002 O O . HIS A 1 129 ? -14.159 4.923 4.461 1.00 89.75 129 HIS A O 1
ATOM 1008 N N . ARG A 1 130 ? -12.518 3.994 3.234 1.00 90.81 130 ARG A N 1
ATOM 1009 C CA . ARG A 1 130 ? -12.846 2.613 3.554 1.00 90.81 130 ARG A CA 1
ATOM 1010 C C . ARG A 1 130 ? -12.098 2.207 4.819 1.00 90.81 130 ARG A C 1
ATOM 1012 O O . ARG A 1 130 ? -10.877 2.368 4.900 1.00 90.81 130 ARG A O 1
ATOM 1019 N N . VAL A 1 131 ? -12.830 1.648 5.774 1.00 92.25 131 VAL A N 1
ATOM 1020 C CA . VAL A 1 131 ? -12.309 1.159 7.055 1.00 92.25 131 VAL A CA 1
ATOM 1021 C C . VAL A 1 131 ? -12.806 -0.263 7.331 1.00 92.25 131 VAL A C 1
ATOM 1023 O O . VAL A 1 131 ? -13.767 -0.713 6.707 1.00 92.25 131 VAL A O 1
ATOM 1026 N N . LEU A 1 132 ? -12.125 -0.972 8.227 1.00 91.44 132 LEU A N 1
ATOM 1027 C CA . LEU A 1 132 ? -12.473 -2.307 8.713 1.00 91.44 132 LEU A CA 1
ATOM 1028 C C . LEU A 1 132 ? -12.824 -2.208 10.202 1.00 91.44 132 LEU A C 1
ATOM 1030 O O . LEU A 1 132 ? -11.930 -1.957 11.008 1.00 91.44 132 LEU A O 1
ATOM 1034 N N . ASN A 1 133 ? -14.103 -2.363 10.538 1.00 86.56 133 ASN A N 1
ATOM 1035 C CA . ASN A 1 133 ? -14.591 -2.531 11.910 1.00 86.56 133 ASN A CA 1
ATOM 1036 C C . ASN A 1 133 ? -14.874 -4.016 12.154 1.00 86.56 133 ASN A C 1
ATOM 1038 O O . ASN A 1 133 ? -15.377 -4.658 11.200 1.00 86.56 133 ASN A O 1
#

Organism: NCBI:txid2856

Foldseek 3Di:
DQDPVRDDDDDDDVVDDDVVVVVVVVQLVVQLVVLVVPAPDPDDDPLLSVLSSVVSVVVQQLDCDCPDPDPPDGNCCVPVVDHDDCVQFVVDDQNDWDWDQDDDDDPDPDDRTDTFGFRGFDPDPDTDTDTHD

Solvent-accessible surface area (backbone atoms only — not comparable to full-atom values): 8429 Å² total; per-residue (Å²): 110,67,45,100,86,72,45,80,66,83,80,72,59,92,93,56,82,58,67,72,61,52,51,50,54,49,53,51,54,49,48,33,51,55,54,58,73,68,47,95,59,95,71,79,56,69,69,57,56,55,48,39,51,54,48,41,58,51,53,68,29,62,47,56,51,91,89,48,100,37,92,79,52,15,62,41,35,74,72,71,71,49,81,86,49,58,85,61,72,55,73,68,58,69,67,36,82,42,76,42,82,69,67,81,94,63,97,65,92,66,84,63,60,37,72,25,33,33,58,47,57,47,90,62,95,65,86,47,72,44,62,51,114

Mean predicted aligned error: 7.01 Å